Protein AF-A0A7L2VCH5-F1 (afdb_monomer)

Foldseek 3Di:
DDDPPDDDDPVRVCVVCVVVVVLVVLLVLLVCCVVPNCPPPVNVVVQCVVVVNDFDPAKDAWPDDPDGIDGGPRRVSNVCNVVVVSPTDD

Radius of gyration: 16.71 Å; Cα contacts (8 Å, |Δi|>4): 77; chains: 1; bounding box: 32×32×45 Å

Structure (mmCIF, N/CA/C/O backbone):
data_AF-A0A7L2VCH5-F1
#
_entry.id   AF-A0A7L2VCH5-F1
#
loop_
_atom_site.group_PDB
_atom_site.id
_atom_site.type_symbol
_atom_site.label_atom_id
_atom_site.label_alt_id
_atom_site.label_comp_id
_atom_site.label_asym_id
_atom_site.label_entity_id
_atom_site.label_seq_id
_atom_site.pdbx_PDB_ins_code
_atom_site.Cartn_x
_atom_site.Cartn_y
_atom_site.Cartn_z
_atom_site.occupancy
_atom_site.B_iso_or_equiv
_atom_site.auth_seq_id
_atom_site.auth_comp_id
_atom_site.auth_asym_id
_atom_site.auth_atom_id
_atom_site.pdbx_PDB_model_num
ATOM 1 N N . ALA A 1 1 ? -15.333 -8.596 -34.416 1.00 58.94 1 ALA A N 1
ATOM 2 C CA . ALA A 1 1 ? -16.028 -8.818 -33.133 1.00 58.94 1 ALA A CA 1
ATOM 3 C C . ALA A 1 1 ? -15.558 -10.161 -32.598 1.00 58.94 1 ALA A C 1
ATOM 5 O O . ALA A 1 1 ? -15.361 -11.056 -33.409 1.00 58.94 1 ALA A O 1
ATOM 6 N N . GLN A 1 2 ? -15.281 -10.268 -31.301 1.00 68.25 2 GLN A N 1
ATOM 7 C CA . GLN A 1 2 ? -14.788 -11.502 -30.685 1.00 68.25 2 GLN A CA 1
ATOM 8 C C . GLN A 1 2 ? -15.948 -12.469 -30.426 1.00 68.25 2 GLN A C 1
ATOM 10 O O . GLN A 1 2 ? -16.989 -12.040 -29.927 1.00 68.25 2 GLN A O 1
ATOM 15 N N . GLU A 1 3 ? -15.771 -13.743 -30.782 1.00 84.44 3 GLU A N 1
ATOM 16 C CA . GLU A 1 3 ? -16.760 -14.802 -30.556 1.00 84.44 3 GLU A CA 1
ATOM 17 C C . GLU A 1 3 ? -16.857 -15.127 -29.052 1.00 84.44 3 GLU A C 1
ATOM 19 O O . GLU A 1 3 ? -15.832 -15.353 -28.400 1.00 84.44 3 GLU A O 1
ATOM 24 N N . PRO A 1 4 ? -18.062 -15.162 -28.462 1.00 81.94 4 PRO A N 1
ATOM 25 C CA . PRO A 1 4 ? -18.237 -15.536 -27.064 1.00 81.94 4 PRO A CA 1
ATOM 26 C C . PRO A 1 4 ? -17.664 -16.931 -26.770 1.00 81.94 4 PRO A C 1
ATOM 28 O O . PRO A 1 4 ? -17.964 -17.899 -27.462 1.00 81.94 4 PRO A O 1
ATOM 31 N N . GLY A 1 5 ? -16.871 -17.046 -25.703 1.00 85.25 5 GLY A N 1
ATOM 32 C CA . GLY A 1 5 ? -16.331 -18.329 -25.236 1.00 85.25 5 GLY A CA 1
ATOM 33 C C . GLY A 1 5 ? -14.987 -18.743 -25.843 1.00 85.25 5 GLY A C 1
ATOM 34 O O . GLY A 1 5 ? -14.454 -19.779 -25.445 1.00 85.25 5 GLY A O 1
ATOM 35 N N . THR A 1 6 ? -14.392 -17.952 -26.742 1.00 90.44 6 THR A N 1
ATOM 36 C CA . THR A 1 6 ? -12.997 -18.181 -27.150 1.00 90.44 6 THR A CA 1
ATOM 37 C C . THR A 1 6 ? -12.018 -17.808 -26.027 1.00 90.44 6 THR A C 1
ATOM 39 O O . THR A 1 6 ? -12.297 -16.873 -25.271 1.00 90.44 6 THR A O 1
ATOM 42 N N . PRO A 1 7 ? -10.858 -18.486 -25.911 1.00 90.19 7 PRO A N 1
ATOM 43 C CA . PRO A 1 7 ? -9.805 -18.094 -24.976 1.00 90.19 7 PRO A CA 1
ATOM 44 C C . PRO A 1 7 ? -9.338 -16.649 -25.195 1.00 90.19 7 PRO A C 1
ATOM 46 O O . PRO A 1 7 ? -9.382 -16.143 -26.316 1.00 90.19 7 PRO A O 1
ATOM 49 N N . LEU A 1 8 ?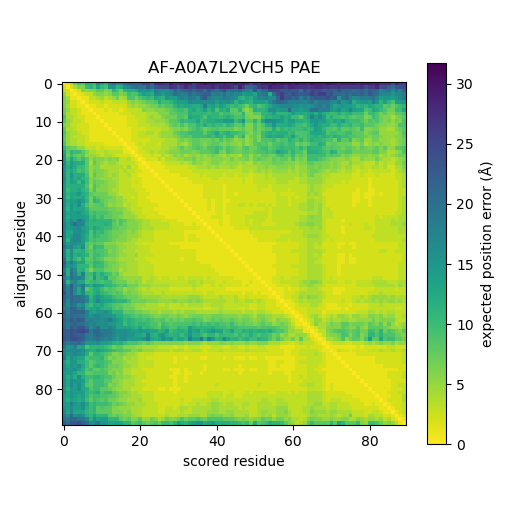 -8.858 -16.011 -24.123 1.00 90.50 8 LEU A N 1
ATOM 50 C CA . LEU A 1 8 ? -8.223 -14.696 -24.208 1.00 90.50 8 LEU A CA 1
ATOM 51 C C . LEU A 1 8 ? -7.008 -14.772 -25.135 1.00 90.50 8 LEU A C 1
ATOM 53 O O . LEU A 1 8 ? -6.214 -15.711 -25.045 1.00 90.50 8 LEU A O 1
ATOM 57 N N . SER A 1 9 ? -6.841 -13.759 -25.978 1.00 92.88 9 SER A N 1
ATOM 58 C CA . SER A 1 9 ? -5.560 -13.515 -26.639 1.00 92.88 9 SER A CA 1
ATOM 59 C C . SER A 1 9 ? -4.482 -13.149 -25.611 1.00 92.88 9 SER A C 1
ATOM 61 O O . SER A 1 9 ? -4.785 -12.781 -24.473 1.00 92.88 9 SER A O 1
ATOM 63 N N . ASP A 1 10 ? -3.211 -13.197 -26.010 1.00 89.88 10 ASP A N 1
ATOM 64 C CA . ASP A 1 10 ? -2.097 -12.880 -25.108 1.00 89.88 10 ASP A CA 1
ATOM 65 C C . ASP A 1 10 ? -2.193 -11.464 -24.509 1.00 89.88 10 ASP A C 1
ATOM 67 O O . ASP A 1 10 ? -1.904 -11.277 -23.326 1.00 89.88 10 ASP A O 1
ATOM 71 N N . GLU A 1 11 ? -2.622 -10.460 -25.280 1.00 91.50 11 GLU A N 1
ATOM 72 C CA . GLU A 1 11 ? -2.787 -9.084 -24.781 1.00 91.50 11 GLU A CA 1
ATOM 73 C C . GLU A 1 11 ? -3.927 -8.989 -23.757 1.00 91.50 11 GLU A C 1
ATOM 75 O O . GLU A 1 11 ? -3.757 -8.416 -22.677 1.00 91.50 11 GLU A O 1
ATOM 80 N N . GLU A 1 12 ? -5.073 -9.610 -24.044 1.00 90.38 12 GLU A N 1
ATOM 81 C CA . GLU A 1 12 ? -6.207 -9.646 -23.116 1.00 90.38 12 GLU A CA 1
ATOM 82 C C . GLU A 1 12 ? -5.865 -10.400 -21.838 1.00 90.38 12 GLU A C 1
ATOM 84 O O . GLU A 1 12 ? -6.253 -9.977 -20.751 1.00 90.38 12 GLU A O 1
ATOM 89 N N . TYR A 1 13 ? -5.091 -11.480 -21.945 1.00 90.38 13 TYR A N 1
ATOM 90 C CA . TYR A 1 13 ? -4.585 -12.209 -20.793 1.00 90.38 13 TYR A CA 1
ATOM 91 C C . TYR A 1 13 ? -3.714 -11.291 -19.921 1.00 90.38 13 TYR A C 1
ATOM 93 O O . TYR A 1 13 ? -3.944 -11.155 -18.716 1.00 90.38 13 TYR A O 1
ATOM 101 N N . HIS A 1 14 ? -2.749 -10.583 -20.513 1.00 87.00 14 HIS A N 1
ATOM 102 C CA . HIS A 1 14 ? -1.899 -9.652 -19.767 1.00 87.00 14 HIS A CA 1
ATOM 103 C C . HIS A 1 14 ? -2.692 -8.524 -19.104 1.00 87.00 14 HIS A C 1
ATOM 105 O O . HIS A 1 14 ? -2.427 -8.207 -17.940 1.00 87.00 14 HIS A O 1
ATOM 111 N N . GLN A 1 15 ? -3.668 -7.942 -19.803 1.00 89.00 15 GLN A N 1
ATOM 112 C CA . GLN A 1 15 ? -4.524 -6.893 -19.249 1.00 89.00 15 GLN A CA 1
ATOM 113 C C . GLN A 1 15 ? -5.430 -7.415 -18.132 1.00 89.00 15 GLN A C 1
ATOM 115 O O . GLN A 1 15 ? -5.480 -6.801 -17.063 1.00 89.00 15 GLN A O 1
ATOM 120 N N . PHE A 1 16 ? -6.075 -8.566 -18.330 1.00 86.38 16 PHE A N 1
ATOM 121 C CA . PHE A 1 16 ? -6.958 -9.193 -17.346 1.00 86.38 16 PHE A CA 1
ATOM 122 C C . PHE A 1 16 ? -6.218 -9.478 -16.035 1.00 86.38 16 PHE A C 1
ATOM 124 O O . PHE A 1 16 ? -6.667 -9.102 -14.950 1.00 86.38 16 PHE A O 1
ATOM 131 N N . PHE A 1 17 ? -5.023 -10.066 -16.126 1.00 84.75 17 PHE A N 1
ATOM 132 C CA . PHE A 1 17 ? -4.213 -10.399 -14.954 1.00 84.75 17 PHE A CA 1
ATOM 133 C C . PHE A 1 17 ? -3.370 -9.226 -14.431 1.00 84.75 17 PHE A C 1
ATOM 135 O O . PHE A 1 17 ? -2.723 -9.364 -13.386 1.00 84.75 17 PHE A O 1
ATOM 142 N N . ARG A 1 18 ? -3.376 -8.058 -15.092 1.00 87.25 18 ARG A N 1
ATOM 143 C CA . ARG A 1 18 ? -2.602 -6.882 -14.659 1.00 87.25 18 ARG A CA 1
ATOM 144 C C . ARG A 1 18 ? -2.982 -6.469 -13.243 1.00 87.25 18 ARG A C 1
ATOM 146 O O . ARG A 1 18 ? -2.098 -6.308 -12.405 1.00 87.25 18 ARG A O 1
ATOM 153 N N . SER A 1 19 ? -4.277 -6.347 -12.957 1.00 81.75 19 SER A N 1
ATOM 154 C CA . SER A 1 19 ? -4.775 -5.970 -11.626 1.00 81.75 19 SER A CA 1
ATOM 155 C C . SER A 1 19 ? -4.454 -7.032 -10.568 1.00 81.75 19 SER A C 1
ATOM 157 O O . SER A 1 19 ? -4.045 -6.686 -9.460 1.00 81.75 19 SER A O 1
ATOM 159 N N . LEU A 1 20 ? -4.542 -8.319 -10.923 1.00 83.12 20 LEU A N 1
ATOM 160 C CA . LEU A 1 20 ? -4.218 -9.445 -10.041 1.00 83.12 20 LEU A CA 1
ATOM 161 C C . LEU A 1 20 ? -2.737 -9.457 -9.646 1.00 83.12 20 LEU A C 1
ATOM 163 O O . LEU A 1 20 ? -2.414 -9.632 -8.470 1.00 83.12 20 LEU A O 1
ATOM 167 N N . ARG A 1 21 ? -1.829 -9.185 -10.595 1.00 85.75 21 ARG A N 1
ATOM 168 C CA . ARG A 1 21 ? -0.393 -9.030 -10.302 1.00 85.75 21 ARG A CA 1
ATOM 169 C C . ARG A 1 21 ? -0.140 -7.889 -9.316 1.00 85.75 21 ARG A C 1
ATOM 171 O O . ARG A 1 21 ? 0.661 -8.046 -8.395 1.00 85.75 21 ARG A O 1
ATOM 178 N N . VAL A 1 22 ? -0.822 -6.755 -9.484 1.00 87.44 22 VAL A N 1
ATOM 179 C CA . VAL A 1 22 ? -0.691 -5.619 -8.560 1.00 87.44 22 VAL A CA 1
ATOM 180 C C . VAL A 1 22 ? -1.269 -5.971 -7.180 1.00 87.44 22 VAL A C 1
ATOM 182 O O . VAL A 1 22 ? -0.626 -5.693 -6.170 1.00 87.44 22 VAL A O 1
ATOM 185 N N . ALA A 1 23 ? -2.416 -6.652 -7.109 1.00 87.38 23 ALA A N 1
ATOM 186 C CA . ALA A 1 23 ? -3.020 -7.081 -5.844 1.00 87.38 23 ALA A CA 1
ATOM 187 C C . ALA A 1 23 ? -2.132 -8.070 -5.075 1.00 87.38 23 ALA A C 1
ATOM 189 O O . ALA A 1 23 ? -1.988 -7.949 -3.860 1.00 87.38 23 ALA A O 1
ATOM 190 N N . HIS A 1 24 ? -1.474 -8.998 -5.774 1.00 90.12 24 HIS A N 1
ATOM 191 C CA . HIS A 1 24 ? -0.508 -9.909 -5.162 1.00 90.12 24 HIS A CA 1
ATOM 192 C C . HIS A 1 24 ? 0.683 -9.154 -4.555 1.00 90.12 24 HIS A C 1
ATOM 194 O O . HIS A 1 24 ? 1.045 -9.389 -3.403 1.00 90.12 24 HIS A O 1
ATOM 200 N N . ARG A 1 25 ? 1.260 -8.197 -5.297 1.00 91.75 25 ARG A N 1
ATOM 201 C CA . ARG A 1 25 ? 2.346 -7.341 -4.785 1.00 91.75 25 ARG A CA 1
ATOM 202 C C . ARG A 1 25 ? 1.906 -6.548 -3.555 1.00 91.75 25 ARG A C 1
ATOM 204 O O . ARG A 1 25 ? 2.639 -6.509 -2.572 1.00 91.75 25 ARG A O 1
ATOM 211 N N . ALA A 1 26 ? 0.700 -5.984 -3.581 1.00 92.69 26 ALA A 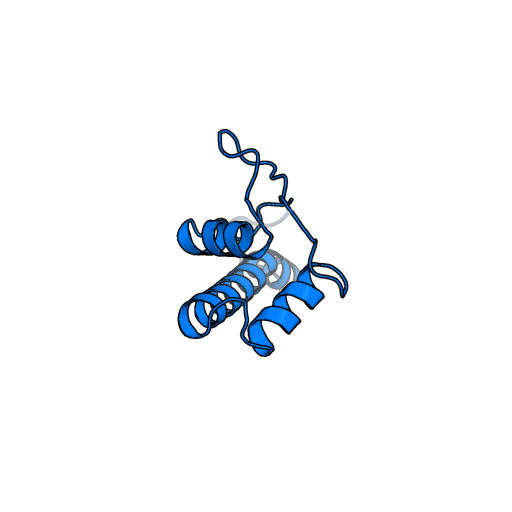N 1
ATOM 212 C CA . ALA A 1 26 ? 0.145 -5.278 -2.433 1.00 92.69 26 ALA A CA 1
ATOM 213 C C . ALA A 1 26 ? -0.061 -6.208 -1.226 1.00 92.69 26 ALA A C 1
ATOM 215 O O . ALA A 1 26 ? 0.302 -5.853 -0.109 1.00 92.69 26 ALA A O 1
ATOM 216 N N . SER A 1 27 ? -0.563 -7.428 -1.442 1.00 94.06 27 SER A N 1
ATOM 217 C CA . SER A 1 27 ? -0.709 -8.429 -0.3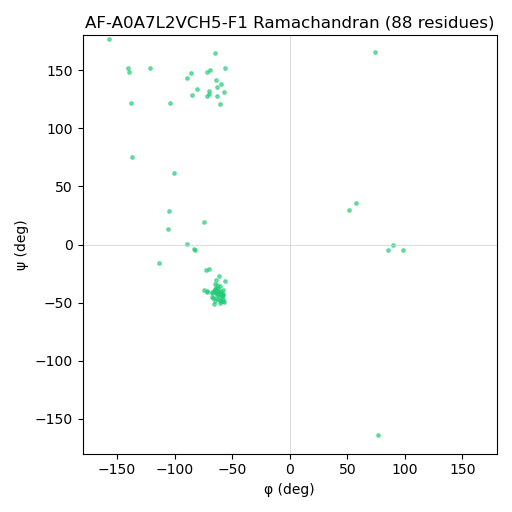80 1.00 94.06 27 SER A CA 1
ATOM 218 C C . SER A 1 27 ? 0.639 -8.818 0.235 1.00 94.06 27 SER A C 1
ATOM 220 O O . SER A 1 27 ? 0.733 -8.946 1.454 1.00 94.06 27 SER A O 1
ATOM 222 N N . MET A 1 28 ? 1.689 -8.976 -0.578 1.00 94.56 28 MET A N 1
ATOM 223 C CA . MET A 1 28 ? 3.045 -9.231 -0.080 1.00 94.56 28 MET A CA 1
ATOM 224 C C . MET A 1 28 ? 3.585 -8.053 0.735 1.00 94.56 28 MET A C 1
ATOM 226 O O . MET A 1 28 ? 4.102 -8.262 1.829 1.00 94.56 28 MET A O 1
ATOM 230 N N . ALA A 1 29 ? 3.430 -6.818 0.247 1.00 94.81 29 ALA A N 1
ATOM 231 C CA . ALA A 1 29 ? 3.829 -5.623 0.992 1.00 94.81 29 ALA A CA 1
ATOM 232 C C . ALA A 1 29 ? 3.088 -5.522 2.337 1.00 94.81 29 ALA A C 1
ATOM 234 O O . ALA A 1 29 ? 3.692 -5.221 3.366 1.00 94.81 29 ALA A O 1
ATOM 235 N N . CYS A 1 30 ? 1.795 -5.852 2.353 1.00 96.12 30 CYS A N 1
ATOM 236 C CA . CYS A 1 30 ? 1.004 -5.924 3.574 1.00 96.12 30 CYS A CA 1
ATOM 237 C C . CYS A 1 30 ? 1.496 -6.997 4.547 1.00 96.12 30 CYS A C 1
ATOM 239 O O . CYS A 1 30 ? 1.585 -6.722 5.740 1.00 96.12 30 CYS A O 1
ATOM 241 N N . LEU A 1 31 ? 1.858 -8.185 4.057 1.00 96.38 31 LEU A N 1
ATOM 242 C CA . LEU A 1 31 ? 2.435 -9.239 4.892 1.00 96.38 31 LEU A CA 1
ATOM 243 C C . LEU A 1 31 ? 3.746 -8.780 5.541 1.00 96.38 31 LEU A C 1
ATOM 245 O O . LE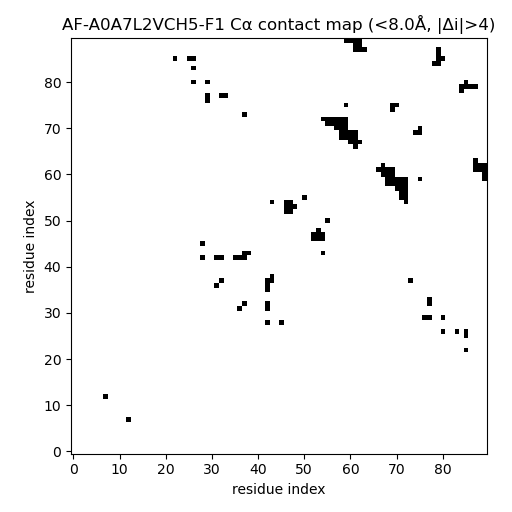U A 1 31 ? 3.905 -8.913 6.752 1.00 96.38 31 LEU A O 1
ATOM 249 N N . LEU A 1 32 ? 4.657 -8.195 4.757 1.00 96.25 32 LEU A N 1
ATOM 250 C CA . LEU A 1 32 ? 5.924 -7.663 5.270 1.00 96.25 32 LEU A CA 1
ATOM 251 C C . LEU A 1 32 ? 5.684 -6.603 6.352 1.00 96.25 32 LEU A C 1
ATOM 253 O O . LEU A 1 32 ? 6.310 -6.646 7.410 1.00 96.25 32 LEU A O 1
ATOM 257 N N . ARG A 1 33 ? 4.727 -5.696 6.127 1.00 96.50 33 ARG A N 1
ATOM 258 C CA . ARG A 1 33 ? 4.335 -4.683 7.112 1.00 96.50 33 ARG A CA 1
ATOM 259 C C . ARG A 1 33 ? 3.789 -5.294 8.401 1.00 96.5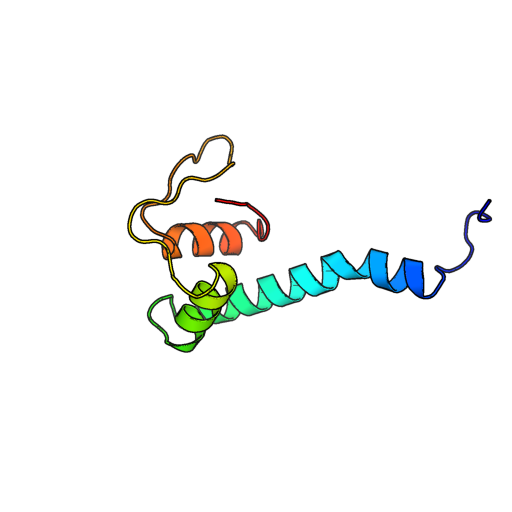0 33 ARG A C 1
ATOM 261 O O . ARG A 1 33 ? 4.154 -4.833 9.477 1.00 96.50 33 ARG A O 1
ATOM 268 N N . THR A 1 34 ? 2.945 -6.320 8.317 1.00 95.56 34 THR A N 1
ATOM 269 C CA . THR A 1 34 ? 2.413 -7.007 9.504 1.00 95.56 34 THR A CA 1
ATOM 270 C C . THR A 1 34 ? 3.506 -7.720 10.296 1.00 95.56 34 THR A C 1
ATOM 272 O O . THR A 1 34 ? 3.467 -7.695 11.522 1.00 95.56 34 THR A O 1
ATOM 275 N N . LEU A 1 35 ? 4.475 -8.337 9.617 1.00 96.75 35 LEU A N 1
ATOM 276 C CA . LEU A 1 35 ? 5.545 -9.090 10.275 1.00 96.75 35 LEU A CA 1
ATOM 277 C C . LEU A 1 35 ? 6.594 -8.187 10.929 1.00 96.75 35 LEU A C 1
ATOM 279 O O . LEU A 1 35 ? 7.086 -8.511 12.006 1.00 96.75 35 LEU A O 1
ATOM 283 N N . TYR A 1 36 ? 6.949 -7.079 10.278 1.00 96.81 36 TYR A N 1
ATOM 284 C CA . TYR A 1 36 ? 8.117 -6.288 10.670 1.00 96.81 36 TYR A CA 1
ATOM 285 C C . TYR A 1 36 ? 7.795 -4.891 11.207 1.00 96.81 36 TYR A C 1
ATOM 287 O O . TYR A 1 36 ? 8.650 -4.273 11.839 1.00 96.81 36 TYR A O 1
ATOM 295 N N . GLY A 1 37 ? 6.580 -4.388 10.981 1.00 95.75 37 GLY A N 1
ATOM 296 C CA . GLY A 1 37 ? 6.182 -3.032 11.354 1.00 95.75 37 GLY A CA 1
ATOM 297 C C . GLY A 1 37 ? 6.782 -1.941 10.457 1.00 95.75 37 GLY A C 1
ATOM 298 O O . GLY A 1 37 ? 7.719 -2.165 9.693 1.00 95.75 37 GLY A O 1
ATOM 299 N N . CYS A 1 38 ? 6.232 -0.727 10.547 1.00 94.50 38 CYS A N 1
ATOM 300 C CA . CYS A 1 38 ? 6.589 0.385 9.653 1.00 94.50 38 CYS A CA 1
ATOM 301 C C . CYS A 1 38 ? 7.991 0.962 9.868 1.00 94.50 38 CYS A C 1
ATOM 303 O O . CYS A 1 38 ? 8.519 1.592 8.964 1.00 94.50 38 CYS A O 1
ATOM 305 N N . GLN A 1 39 ? 8.601 0.753 11.037 1.00 95.00 39 GLN A N 1
ATOM 306 C CA . GLN A 1 39 ? 9.963 1.232 11.303 1.00 95.00 39 GLN A CA 1
ATOM 307 C C . GLN A 1 39 ? 11.044 0.300 10.747 1.00 95.00 39 GLN A C 1
ATOM 309 O O . GLN A 1 39 ? 12.232 0.601 10.830 1.00 95.00 39 GLN A O 1
ATOM 314 N N . ASN A 1 40 ? 10.659 -0.848 10.184 1.00 97.62 40 ASN A N 1
ATOM 315 C CA . ASN A 1 40 ? 11.611 -1.723 9.528 1.00 97.62 40 ASN A CA 1
ATOM 316 C C . ASN A 1 40 ? 12.114 -1.077 8.217 1.00 97.62 40 ASN A C 1
ATOM 318 O O . ASN A 1 40 ? 11.280 -0.682 7.398 1.00 97.62 40 ASN A O 1
ATOM 322 N N . PRO A 1 41 ? 13.434 -1.047 7.949 1.00 97.50 41 PRO A N 1
ATOM 323 C CA . PRO A 1 41 ? 13.986 -0.423 6.741 1.00 97.50 41 PRO A CA 1
ATOM 324 C C . PRO A 1 41 ? 13.427 -0.972 5.421 1.00 97.50 41 PRO A C 1
ATOM 326 O O . PRO A 1 41 ? 13.316 -0.241 4.439 1.00 97.50 41 PRO A O 1
ATOM 329 N N . LEU A 1 42 ? 13.049 -2.257 5.373 1.00 95.88 42 LEU A N 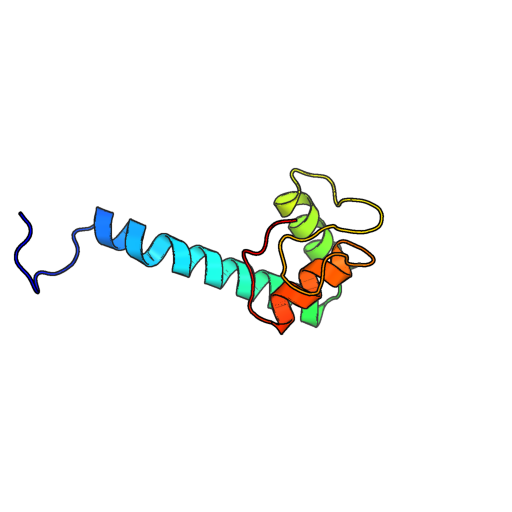1
ATOM 330 C CA . LEU A 1 42 ? 12.418 -2.845 4.189 1.00 95.88 42 LEU A CA 1
ATOM 331 C C . LEU A 1 42 ? 11.027 -2.251 3.949 1.00 95.88 42 LEU A C 1
ATOM 333 O O . LEU A 1 42 ? 10.662 -1.985 2.807 1.00 95.88 42 LEU A O 1
ATOM 337 N N . VAL A 1 43 ? 10.258 -2.044 5.019 1.00 96.81 43 VAL A N 1
ATOM 338 C CA . VAL A 1 43 ? 8.913 -1.463 4.945 1.00 96.81 43 VAL A CA 1
ATOM 339 C C . VAL A 1 43 ? 8.999 0.025 4.610 1.00 96.81 43 VAL A C 1
ATOM 341 O O . VAL A 1 43 ? 8.270 0.475 3.732 1.00 96.81 43 VAL A O 1
ATOM 344 N N . GLN A 1 44 ? 9.953 0.755 5.195 1.00 96.81 44 GLN A N 1
ATOM 345 C CA . GLN A 1 44 ? 10.211 2.155 4.840 1.00 96.81 44 GLN A CA 1
ATOM 346 C C . GLN A 1 44 ? 10.569 2.312 3.360 1.00 96.81 44 GLN A C 1
ATOM 348 O O . GLN A 1 44 ? 9.980 3.143 2.683 1.00 96.81 44 GLN A O 1
ATOM 353 N N . ARG A 1 45 ? 11.435 1.450 2.813 1.00 96.38 45 ARG A N 1
ATOM 354 C CA . ARG A 1 45 ? 11.780 1.490 1.382 1.00 96.38 45 ARG A CA 1
ATOM 355 C C . ARG A 1 45 ? 10.577 1.217 0.470 1.00 96.38 45 ARG A C 1
ATOM 357 O O . ARG A 1 45 ? 10.493 1.780 -0.620 1.00 96.38 45 ARG A O 1
ATOM 364 N N . LEU A 1 46 ? 9.653 0.346 0.886 1.00 95.31 46 LEU A N 1
ATOM 365 C CA . LEU A 1 46 ? 8.397 0.130 0.156 1.00 95.31 46 LEU A CA 1
ATOM 366 C C . LEU A 1 46 ? 7.511 1.380 0.188 1.00 95.31 46 LEU A C 1
ATOM 368 O O . LEU A 1 46 ? 6.919 1.724 -0.833 1.00 95.31 46 LEU A O 1
ATOM 372 N N . ASP A 1 47 ? 7.454 2.060 1.329 1.00 95.12 47 ASP A N 1
ATOM 373 C CA . ASP A 1 47 ? 6.648 3.268 1.515 1.00 95.12 47 ASP A CA 1
ATOM 374 C C . ASP A 1 47 ? 7.234 4.468 0.780 1.00 95.12 47 ASP A C 1
ATOM 376 O O . ASP A 1 47 ? 6.498 5.202 0.127 1.00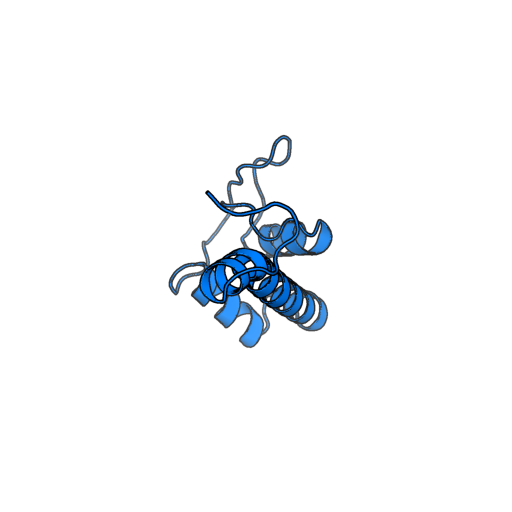 95.12 47 ASP A O 1
ATOM 380 N N . GLU A 1 48 ? 8.552 4.628 0.784 1.00 95.81 48 GLU A N 1
ATOM 381 C CA . GLU A 1 48 ? 9.245 5.580 -0.081 1.00 95.81 48 GLU A CA 1
ATOM 382 C C . GLU A 1 48 ? 8.917 5.293 -1.546 1.00 95.81 48 GLU A C 1
ATOM 384 O O . GLU A 1 48 ? 8.496 6.195 -2.261 1.00 95.81 48 GLU A O 1
ATOM 389 N N . TYR A 1 49 ? 9.034 4.041 -2.001 1.00 94.25 49 TYR A N 1
ATOM 390 C CA . TYR A 1 49 ? 8.725 3.687 -3.388 1.00 94.25 49 TYR A CA 1
ATOM 391 C C . TYR 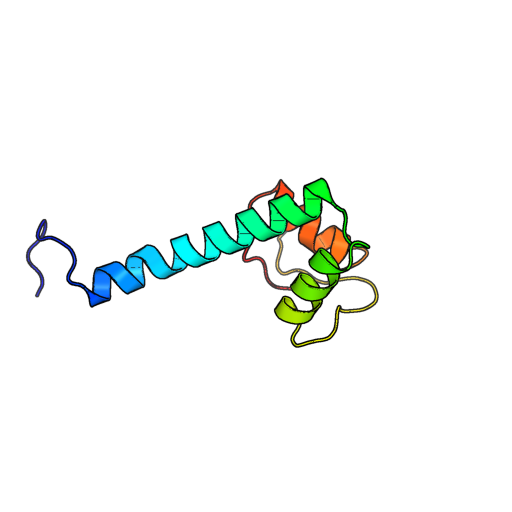A 1 49 ? 7.278 4.027 -3.776 1.00 94.25 49 TYR A C 1
ATOM 393 O O . TYR A 1 49 ? 7.049 4.589 -4.848 1.00 94.25 49 TYR A O 1
ATOM 401 N N . GLU A 1 50 ? 6.308 3.723 -2.910 1.00 91.62 50 GLU A N 1
ATOM 402 C CA . GLU A 1 50 ? 4.902 4.079 -3.129 1.00 91.62 50 GLU A CA 1
ATOM 403 C C . GLU A 1 50 ? 4.702 5.599 -3.242 1.00 91.62 50 GLU A C 1
ATOM 405 O O . GLU A 1 50 ? 3.890 6.065 -4.044 1.00 91.62 50 GLU A O 1
ATOM 410 N N . ASN A 1 51 ? 5.475 6.368 -2.476 1.00 92.00 51 ASN A N 1
ATOM 411 C CA . ASN A 1 51 ? 5.358 7.817 -2.361 1.00 92.00 51 ASN A CA 1
ATOM 412 C C . ASN A 1 51 ? 6.453 8.589 -3.119 1.00 92.00 51 ASN A C 1
ATOM 414 O O . ASN A 1 51 ? 6.804 9.706 -2.747 1.00 92.00 51 ASN A O 1
ATOM 418 N N . HIS A 1 52 ? 6.988 8.025 -4.205 1.00 94.06 52 HIS A N 1
ATOM 419 C CA . HIS A 1 52 ? 7.984 8.684 -5.068 1.00 94.06 52 HIS A CA 1
ATOM 420 C C . HIS A 1 52 ? 9.270 9.134 -4.345 1.00 94.06 52 HIS A C 1
ATOM 422 O O . HIS A 1 52 ? 9.878 10.144 -4.691 1.00 94.06 52 HIS A O 1
ATOM 428 N N . GLY A 1 53 ? 9.707 8.352 -3.366 1.00 93.88 53 GLY A N 1
ATOM 429 C CA . GLY A 1 53 ? 10.958 8.518 -2.635 1.00 93.88 53 GLY A CA 1
ATOM 430 C C . GLY A 1 53 ? 10.828 9.218 -1.283 1.00 93.88 53 GLY A C 1
ATOM 431 O O . GLY A 1 53 ? 11.827 9.288 -0.576 1.00 93.88 53 GLY A O 1
ATOM 432 N N . LEU A 1 54 ? 9.642 9.709 -0.900 1.00 94.25 54 LEU A N 1
ATOM 433 C CA . LEU A 1 54 ? 9.445 10.399 0.379 1.00 94.25 54 LEU A CA 1
ATOM 434 C C . LEU A 1 54 ? 8.144 9.966 1.056 1.00 94.25 54 LEU A C 1
ATOM 436 O O . LEU A 1 54 ? 7.066 10.142 0.500 1.00 94.25 54 LEU A O 1
ATOM 440 N N . ILE A 1 55 ? 8.233 9.447 2.280 1.00 94.50 55 ILE A N 1
ATOM 441 C CA . ILE A 1 55 ? 7.048 9.115 3.078 1.00 94.50 55 ILE A CA 1
ATOM 442 C C . ILE A 1 55 ? 6.398 10.425 3.557 1.00 94.50 55 ILE A C 1
ATOM 444 O O . ILE A 1 55 ? 7.101 11.245 4.149 1.00 94.50 55 ILE A O 1
ATOM 448 N N . PRO A 1 56 ? 5.088 10.648 3.335 1.00 93.69 56 PRO A N 1
ATOM 449 C CA . PRO A 1 56 ? 4.439 11.872 3.783 1.00 93.69 56 PRO A CA 1
ATOM 450 C C . PRO A 1 56 ? 4.467 11.995 5.309 1.00 93.69 56 PRO A C 1
ATOM 452 O O . PRO A 1 56 ? 4.179 11.037 6.032 1.00 93.69 56 PRO A O 1
ATOM 455 N N . GLU A 1 57 ? 4.790 13.192 5.786 1.00 91.88 57 GLU A N 1
ATOM 456 C CA . GLU A 1 57 ? 4.800 13.517 7.208 1.00 91.88 57 GLU A CA 1
ATOM 457 C C . GLU A 1 57 ? 3.433 14.034 7.668 1.00 91.88 57 GLU A C 1
ATOM 459 O O . GLU A 1 57 ? 2.758 14.788 6.966 1.00 91.88 57 GLU A O 1
ATOM 464 N N . GLY A 1 58 ? 3.045 13.659 8.888 1.00 91.69 58 GLY A N 1
ATOM 465 C CA . GLY A 1 58 ? 1.787 14.086 9.492 1.00 91.69 58 GLY A CA 1
ATOM 466 C C . GLY A 1 58 ? 0.549 13.351 8.956 1.00 91.69 58 GLY A C 1
ATOM 467 O O . GLY A 1 58 ? 0.663 12.274 8.364 1.00 91.69 58 GLY A O 1
ATOM 468 N N . PRO A 1 59 ? -0.653 13.903 9.211 1.00 94.12 59 PRO A N 1
ATOM 469 C CA . PRO A 1 59 ? -1.906 13.237 8.888 1.00 94.12 59 PRO A CA 1
ATOM 470 C C . PRO A 1 59 ? -2.128 13.021 7.390 1.00 94.12 59 PRO A C 1
ATOM 472 O O . PRO A 1 59 ? -1.876 13.901 6.570 1.00 94.12 59 PRO A O 1
ATOM 475 N N . ILE A 1 60 ? -2.697 11.866 7.051 1.00 93.25 60 ILE A N 1
ATOM 476 C CA . ILE A 1 60 ? -3.001 11.464 5.676 1.00 93.25 60 ILE A CA 1
ATOM 477 C C . ILE A 1 60 ? -4.491 11.604 5.409 1.00 93.25 60 ILE A C 1
ATOM 479 O O . ILE A 1 60 ? -5.308 10.961 6.072 1.00 93.25 60 ILE A O 1
ATOM 483 N N . CYS A 1 61 ? -4.842 12.410 4.412 1.00 89.62 61 CYS A N 1
ATOM 484 C CA . CYS A 1 61 ? -6.186 12.444 3.845 1.00 89.62 61 CYS A CA 1
ATOM 485 C C . CYS A 1 61 ? -6.460 11.143 3.084 1.00 89.62 61 CYS A C 1
ATOM 487 O O . CYS A 1 61 ? -5.540 10.532 2.549 1.00 89.62 61 CYS A O 1
ATOM 489 N N . SER A 1 62 ? -7.713 10.696 3.025 1.00 84.38 62 SER A N 1
ATOM 490 C CA . SER A 1 62 ? -8.066 9.592 2.133 1.00 84.38 62 SER A CA 1
ATOM 491 C C . SER A 1 62 ? -9.407 9.802 1.453 1.00 84.38 62 SER A C 1
ATOM 493 O O . SER A 1 62 ? -10.329 10.390 2.022 1.00 84.38 62 SER A O 1
ATOM 495 N N . ALA A 1 63 ? -9.558 9.225 0.263 1.00 82.12 63 ALA A N 1
ATOM 496 C CA . ALA A 1 63 ? -10.815 9.237 -0.486 1.00 82.12 63 ALA A CA 1
ATOM 497 C C . ALA A 1 63 ? -11.898 8.283 0.084 1.00 82.12 63 ALA A C 1
ATOM 499 O O . ALA A 1 63 ? -12.817 7.881 -0.633 1.00 82.12 63 ALA A O 1
ATOM 500 N N . LEU A 1 64 ? -11.794 7.859 1.350 1.00 79.44 64 LEU A N 1
ATOM 501 C CA . LEU A 1 64 ? -12.729 6.920 1.973 1.00 79.44 64 LEU A CA 1
ATOM 502 C C . LEU A 1 64 ? -13.973 7.615 2.541 1.00 79.44 64 LEU A C 1
ATOM 504 O O . LEU A 1 64 ? -13.851 8.479 3.413 1.00 79.44 64 LEU A O 1
ATOM 508 N N . PRO A 1 65 ? -15.185 7.142 2.198 1.00 76.75 65 PRO A N 1
ATOM 509 C CA . PRO A 1 65 ? -16.392 7.535 2.915 1.00 76.75 65 PRO A CA 1
ATOM 510 C C . PRO A 1 65 ? -16.301 7.124 4.396 1.00 76.75 65 PRO A C 1
ATOM 512 O O . PRO A 1 65 ? -16.138 5.943 4.706 1.00 76.75 65 PRO A O 1
ATOM 515 N N . GLY A 1 66 ? -16.398 8.093 5.311 1.00 78.50 66 GLY A N 1
ATOM 516 C CA . GLY A 1 66 ? -16.449 7.865 6.764 1.00 78.50 66 GLY A CA 1
ATOM 517 C C . GLY A 1 66 ? -15.100 7.735 7.487 1.00 78.50 66 GLY A C 1
ATOM 518 O O . GLY A 1 66 ? -15.083 7.654 8.712 1.00 78.50 66 GLY A O 1
ATOM 519 N N . THR A 1 67 ? -13.964 7.743 6.784 1.00 76.81 67 THR A N 1
ATOM 520 C CA . THR A 1 67 ? -12.629 7.813 7.417 1.00 76.81 67 THR A CA 1
ATOM 521 C C . THR A 1 67 ? -11.751 8.800 6.648 1.00 76.81 67 THR A C 1
ATOM 523 O O . THR A 1 67 ? -10.898 8.389 5.865 1.00 76.81 67 THR A O 1
ATOM 526 N N . PRO A 1 68 ? -11.989 10.112 6.817 1.00 78.31 68 PRO A N 1
ATOM 527 C CA . PRO A 1 68 ? -11.351 11.121 5.978 1.00 78.31 68 PRO A CA 1
ATOM 528 C C . PRO A 1 68 ? -9.859 11.312 6.279 1.00 78.31 68 PRO A C 1
ATOM 530 O O . PRO A 1 68 ? -9.137 11.767 5.398 1.00 78.31 68 PRO A O 1
ATOM 533 N N . PHE A 1 69 ? -9.390 10.939 7.478 1.00 89.94 69 PHE A N 1
ATOM 534 C CA . PHE A 1 69 ? -8.011 11.163 7.910 1.00 89.94 69 PHE A CA 1
ATOM 535 C C . PHE A 1 69 ? -7.425 9.978 8.682 1.00 89.94 69 PHE A C 1
ATOM 537 O O . PHE A 1 69 ? -8.129 9.296 9.431 1.00 89.94 69 PHE A O 1
ATOM 544 N N . PHE A 1 70 ? -6.116 9.793 8.539 1.00 93.75 70 PHE A N 1
ATOM 545 C CA . PHE A 1 70 ? -5.278 8.900 9.336 1.00 93.75 70 PHE A CA 1
ATOM 546 C C . PHE A 1 70 ? -4.165 9.709 9.999 1.00 93.75 70 PHE A C 1
ATOM 548 O O . PHE A 1 70 ? -3.754 10.732 9.465 1.00 93.75 70 PHE A O 1
ATOM 555 N N . LEU A 1 71 ? -3.680 9.254 11.156 1.00 94.44 71 LEU A N 1
ATOM 556 C CA . LEU A 1 71 ? -2.649 9.967 11.922 1.00 94.44 71 LEU A CA 1
ATOM 557 C C . LEU A 1 71 ? -1.328 10.114 11.157 1.00 94.44 71 LEU A C 1
ATOM 559 O O . LEU A 1 71 ? -0.677 11.146 11.270 1.00 94.44 71 LEU A O 1
ATOM 563 N N . ASP A 1 72 ? -0.960 9.088 10.391 1.00 94.31 72 ASP A N 1
ATOM 564 C CA . ASP A 1 72 ? 0.243 9.039 9.569 1.00 94.31 72 ASP A CA 1
ATOM 565 C C . ASP A 1 72 ? 0.088 8.016 8.426 1.00 94.31 72 ASP A C 1
ATOM 567 O O . ASP A 1 72 ? -0.920 7.297 8.312 1.00 94.31 72 ASP A O 1
ATOM 571 N N . PHE A 1 73 ? 1.106 7.942 7.565 1.00 95.06 73 PHE A N 1
ATOM 572 C CA . PHE A 1 73 ? 1.143 7.002 6.445 1.00 95.06 73 PHE A CA 1
ATOM 573 C C . PHE A 1 73 ? 1.164 5.534 6.880 1.00 95.06 73 PHE A C 1
ATOM 575 O O . PHE A 1 73 ? 0.600 4.670 6.200 1.00 95.06 73 PHE A O 1
ATOM 582 N N . CYS A 1 74 ? 1.756 5.234 8.036 1.00 95.50 74 CYS A N 1
ATOM 583 C CA . CYS A 1 74 ? 1.787 3.878 8.567 1.00 95.50 74 CYS A CA 1
ATOM 584 C C . CYS A 1 74 ? 0.372 3.395 8.917 1.00 95.50 74 CYS A C 1
ATOM 586 O O . CYS A 1 74 ? -0.037 2.313 8.482 1.00 95.50 74 CYS A O 1
ATOM 588 N N . ALA A 1 75 ? -0.407 4.208 9.634 1.00 94.94 75 ALA A N 1
ATOM 589 C CA . ALA A 1 75 ? -1.790 3.926 10.001 1.00 94.94 75 ALA A CA 1
ATOM 590 C C . ALA A 1 75 ? -2.683 3.768 8.761 1.00 94.94 75 ALA A C 1
ATOM 592 O O . ALA A 1 75 ? -3.465 2.815 8.678 1.00 94.94 75 ALA A O 1
ATOM 593 N N . PHE A 1 76 ? -2.522 4.648 7.768 1.00 94.94 76 PHE A N 1
ATOM 594 C CA . PHE A 1 76 ? -3.217 4.539 6.484 1.00 94.94 76 PHE A CA 1
ATOM 595 C C . PHE A 1 76 ? -2.892 3.221 5.763 1.00 94.94 76 PHE A C 1
ATOM 597 O O . PHE A 1 76 ? -3.790 2.476 5.352 1.00 94.94 76 PHE A O 1
ATOM 604 N N . SER A 1 77 ? -1.610 2.875 5.654 1.00 94.44 77 SER A N 1
ATOM 605 C CA . SER A 1 77 ? -1.159 1.643 5.004 1.00 94.44 77 SER A CA 1
ATOM 606 C C . SER A 1 77 ? -1.626 0.386 5.739 1.00 94.44 77 SER A C 1
ATOM 608 O O . SER A 1 77 ? -2.117 -0.550 5.102 1.00 94.44 77 SER A O 1
ATOM 610 N N . PHE A 1 78 ? -1.585 0.370 7.073 1.00 94.62 78 PHE A N 1
ATOM 611 C CA . PHE A 1 78 ? -2.158 -0.719 7.869 1.00 94.62 78 PHE A CA 1
ATOM 612 C C . PHE A 1 78 ? -3.670 -0.851 7.675 1.00 94.62 78 PHE A C 1
ATOM 614 O O . PHE A 1 78 ? -4.173 -1.970 7.533 1.00 94.62 78 PHE A O 1
ATOM 621 N N . TYR A 1 79 ? -4.407 0.259 7.612 1.00 93.31 79 TYR A N 1
ATOM 622 C CA . TYR A 1 79 ? -5.839 0.224 7.325 1.00 93.31 79 TYR A CA 1
ATOM 623 C C . TYR A 1 79 ? -6.121 -0.423 5.962 1.00 93.31 79 TYR A C 1
ATOM 625 O O . TYR A 1 79 ? -6.943 -1.340 5.867 1.00 93.31 79 TYR A O 1
ATOM 633 N N . ARG A 1 80 ? -5.406 -0.007 4.906 1.00 92.62 80 ARG A N 1
ATOM 634 C CA . ARG A 1 80 ? -5.548 -0.602 3.565 1.00 92.62 80 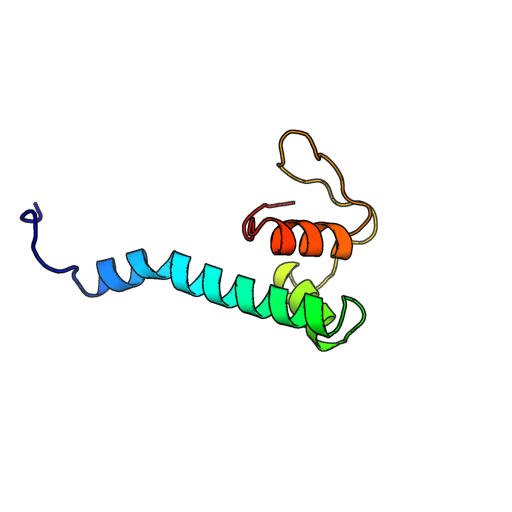ARG A CA 1
ATOM 635 C C . ARG A 1 80 ? -5.270 -2.101 3.585 1.00 92.62 80 ARG A C 1
ATOM 637 O O . ARG A 1 80 ? -6.035 -2.867 2.997 1.00 92.62 80 ARG A O 1
ATOM 644 N N . CYS A 1 81 ? -4.238 -2.524 4.310 1.00 94.06 81 CYS A N 1
ATOM 645 C CA . CYS A 1 81 ? -3.872 -3.929 4.448 1.00 94.06 81 CYS A CA 1
ATOM 646 C C . CYS A 1 81 ? -4.929 -4.753 5.193 1.00 94.06 81 CYS A C 1
ATOM 648 O O . CYS A 1 81 ? -5.394 -5.771 4.679 1.00 94.06 81 CYS A O 1
ATOM 650 N N . THR A 1 82 ? -5.360 -4.295 6.369 1.00 92.62 82 THR A N 1
ATOM 651 C CA . THR A 1 82 ? -6.352 -4.994 7.207 1.00 92.62 82 THR A CA 1
ATOM 652 C C . THR A 1 82 ? -7.724 -5.080 6.549 1.00 92.62 82 THR A C 1
ATOM 654 O O . THR A 1 82 ? -8.420 -6.085 6.689 1.00 92.62 82 THR A O 1
ATOM 657 N N . ARG A 1 83 ? -8.114 -4.059 5.780 1.00 91.81 83 ARG A N 1
ATOM 658 C CA . ARG A 1 83 ? -9.380 -4.042 5.034 1.00 91.81 83 ARG A CA 1
ATOM 659 C C . ARG A 1 83 ? -9.274 -4.633 3.629 1.00 91.81 83 ARG A C 1
ATOM 661 O O . ARG A 1 83 ? -10.280 -4.647 2.924 1.00 91.81 83 ARG A O 1
ATOM 668 N N . LYS A 1 84 ? -8.089 -5.098 3.212 1.00 90.06 84 LYS A N 1
ATOM 669 C CA . LYS A 1 84 ? -7.787 -5.534 1.834 1.00 90.06 84 LYS A CA 1
ATOM 670 C C . LYS A 1 84 ? -8.179 -4.494 0.771 1.00 90.06 84 LYS A C 1
ATOM 672 O O . LYS A 1 84 ? -8.521 -4.832 -0.359 1.00 90.06 84 LYS A O 1
ATOM 677 N N . LYS A 1 85 ? -8.134 -3.209 1.130 1.00 89.06 85 LYS A N 1
ATOM 678 C CA . LYS A 1 85 ? -8.436 -2.078 0.248 1.00 89.06 85 LYS A CA 1
ATOM 679 C C . LYS A 1 85 ? -7.134 -1.449 -0.257 1.00 89.06 85 LYS A C 1
ATOM 681 O O . LYS A 1 85 ? -6.833 -0.292 0.017 1.00 89.06 85 LYS A O 1
ATOM 686 N N . TYR A 1 86 ? -6.348 -2.246 -0.977 1.00 87.38 86 TYR A N 1
ATOM 687 C CA . TYR A 1 86 ? -4.963 -1.929 -1.345 1.00 87.38 86 TYR A CA 1
ATOM 688 C C . TYR A 1 86 ? -4.793 -0.677 -2.215 1.00 87.38 86 TYR A C 1
ATOM 690 O O . TYR A 1 86 ? -3.748 -0.044 -2.172 1.00 87.38 86 TYR A O 1
ATOM 698 N N . PHE A 1 87 ? -5.815 -0.316 -2.993 1.00 84.56 87 PHE A N 1
ATOM 699 C CA . PHE A 1 87 ? -5.733 0.730 -4.022 1.00 84.56 87 PHE A CA 1
ATOM 700 C C . PHE A 1 87 ? -6.425 2.035 -3.640 1.00 84.56 87 PHE A C 1
ATOM 702 O O . PHE A 1 87 ? -6.665 2.879 -4.503 1.00 84.56 87 PHE A O 1
ATOM 709 N N . ILE A 1 88 ? -6.772 2.204 -2.361 1.00 84.50 88 ILE A N 1
ATOM 710 C CA . ILE A 1 88 ? -7.241 3.499 -1.873 1.00 84.50 88 ILE A CA 1
ATOM 711 C C . ILE A 1 88 ? -6.103 4.497 -2.033 1.00 84.50 88 ILE A C 1
ATOM 713 O O . ILE A 1 88 ? -4.984 4.253 -1.573 1.00 84.50 88 ILE A O 1
ATOM 717 N N . LYS A 1 89 ? -6.430 5.613 -2.676 1.00 78.56 89 LYS A N 1
ATOM 718 C CA . LYS A 1 89 ? -5.548 6.761 -2.802 1.00 78.56 89 LYS A CA 1
ATOM 719 C C . LYS A 1 89 ? -5.687 7.667 -1.583 1.00 78.56 89 LYS A C 1
ATOM 721 O O . LYS A 1 89 ? -6.769 7.750 -0.989 1.00 78.56 89 LYS A O 1
ATOM 726 N N . MET A 1 90 ? -4.568 8.297 -1.247 1.00 74.19 90 MET A N 1
ATOM 727 C CA . MET A 1 90 ? -4.540 9.479 -0.390 1.00 74.19 90 MET A CA 1
ATOM 728 C C . MET A 1 90 ? -5.242 10.646 -1.085 1.00 74.19 90 MET A C 1
ATOM 730 O O . MET A 1 90 ? -5.220 10.657 -2.340 1.00 74.19 90 MET A O 1
#

Solvent-accessible surface area (backbone atoms only — not comparable to full-atom values): 5305 Å² total; per-residue (Å²): 135,86,68,89,89,61,80,74,52,73,68,53,44,52,58,67,46,44,61,55,54,52,50,51,53,48,52,50,53,36,49,51,34,71,75,58,36,65,86,30,70,72,40,38,54,52,43,14,61,75,46,80,70,47,66,71,79,54,65,33,53,35,81,45,91,95,50,53,65,30,75,26,54,61,56,43,52,49,49,22,46,77,66,70,44,73,81,70,52,102

pLDDT: mean 90.1, std 6.86, range [58.94, 97.62]

Nearest PDB structures (foldseek):
  8wql-assembly1_ZF  TM=3.203E-01  e=6.196E+00  Arthrospira sp. FACHB-439

Mean predicted aligned error: 6.09 Å

InterPro domains:
  IPR009865 Proacrosin binding sp32 [PF07222] (2-89)
  IPR009865 Proacrosin binding sp32 [PTHR21362] (1-89)

Sequence (90 aa):
AQEPGTPLSDEEYHQFFRSLRVAHRASMACLLRTLYGCQNPLVQRLDEYENHGLIPEGPICSALPGTPFFLDFCAFSFYRCTRKKYFIKM

Secondary structure (DSSP, 8-state):
-PPTTPPPPHHHHHHHHHHHHHHHHHHHHHHHHHHH-TTSHHHHHHHHHHTTT-PPPS-EE---TT--EESSHHHHHHHHHHTT-TT---

Organism: NCBI:txid135165